Protein AF-A0A0F4QGW1-F1 (afdb_monomer_lite)

Radius of gyration: 19.26 Å; chains: 1; bounding box: 55×24×45 Å

Foldseek 3Di:
DCVVVP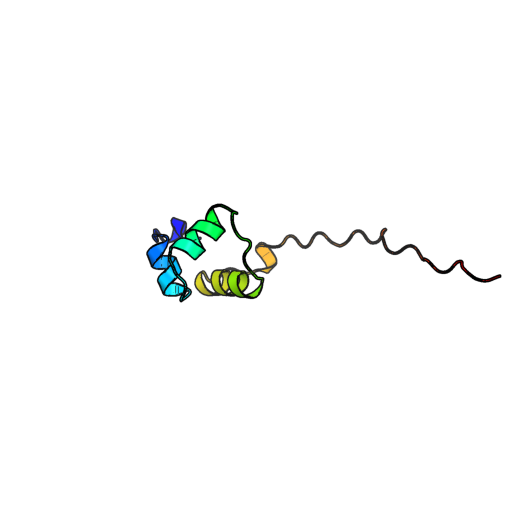DDLQRVCVQLVHHSVVSVCPVVVVDPDDPVSVVSVCVVVVHDVVVVDPPPPPPPPPPDDPPPPDD

Sequence (71 aa):
MRLERKWSQATLAKKLGVDQATISNYESGKTDMSSVQLFEVFLLFGKDLTNAFDFAEPNSDEVRENEQEKE

Organism: NCBI:txid43658

Secondary structure (DSSP, 8-state):
-TTTTT--HHHHHHHHTS-HHHHHHHHTTSSPPPHHHHHHHHHHHT--STTT-------TTS---------

InterPro domains:
  IPR001387 Cro/C1-type, helix-turn-helix domain [PF01381] (1-38)
  IPR001387 Cro/C1-type, helix-turn-helix domain [PS50943] (1-52)
  IPR001387 Cro/C1-type, helix-turn-helix domain [SM00530] (1-52)
  IPR001387 Cro/C1-type, helix-turn-helix domain [cd00093] (1-50)
  IPR010982 Lambda repressor-like, DNA-binding domain superfamily [G3DSA:1.10.260.40] (1-71)
  IPR010982 Lambda repressor-like, DNA-binding domain superfamily [SSF47413] (1-59)

Structure (mmCIF, N/CA/C/O backbone):
data_AF-A0A0F4QGW1-F1
#
_entry.id   AF-A0A0F4QGW1-F1
#
loop_
_atom_site.group_PDB
_atom_site.id
_atom_site.type_symbol
_atom_site.label_atom_id
_atom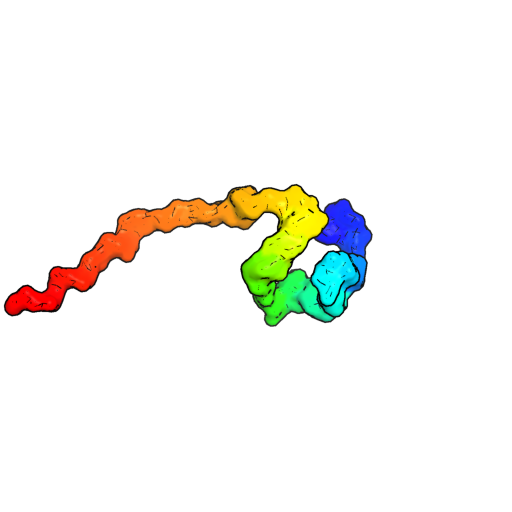_site.label_alt_id
_atom_site.label_comp_id
_atom_site.label_asym_id
_atom_site.label_entity_id
_atom_site.label_seq_id
_atom_site.pdbx_PDB_ins_code
_atom_site.Cartn_x
_atom_site.Cartn_y
_atom_site.Cartn_z
_atom_site.occupancy
_atom_site.B_iso_or_equiv
_atom_site.auth_seq_id
_atom_site.auth_comp_id
_atom_site.auth_asym_id
_atom_site.auth_atom_id
_atom_site.pdbx_PDB_model_num
ATOM 1 N N . MET A 1 1 ? -6.031 4.639 -2.472 1.00 89.00 1 MET A N 1
ATOM 2 C CA . MET A 1 1 ? -6.656 3.306 -2.649 1.00 89.00 1 MET A CA 1
ATOM 3 C C . MET A 1 1 ? -7.345 2.750 -1.395 1.00 89.00 1 MET A C 1
ATOM 5 O O . MET A 1 1 ? -8.570 2.772 -1.351 1.00 89.00 1 MET A O 1
ATOM 9 N N . ARG A 1 2 ? -6.647 2.277 -0.342 1.00 96.06 2 ARG A N 1
ATOM 10 C CA . ARG A 1 2 ? -7.357 1.695 0.830 1.00 96.06 2 ARG A CA 1
ATOM 11 C C . ARG A 1 2 ? -8.223 2.697 1.600 1.00 96.06 2 ARG A C 1
ATOM 13 O O . ARG A 1 2 ? -9.272 2.325 2.116 1.00 96.06 2 ARG A O 1
ATOM 20 N N . LEU A 1 3 ? -7.799 3.962 1.638 1.00 95.62 3 LEU A N 1
ATOM 21 C CA . LEU A 1 3 ? -8.532 5.048 2.292 1.00 95.62 3 LEU A CA 1
ATOM 22 C C . LEU A 1 3 ? -9.855 5.355 1.573 1.00 95.62 3 LEU A C 1
ATOM 24 O O . LEU A 1 3 ? -10.864 5.545 2.244 1.00 95.62 3 LEU A O 1
ATOM 28 N N . GLU A 1 4 ? -9.888 5.286 0.235 1.00 94.00 4 GLU A N 1
ATOM 29 C CA . GLU A 1 4 ? -11.121 5.428 -0.568 1.00 94.00 4 GLU A CA 1
ATOM 30 C C . GLU A 1 4 ? -12.154 4.355 -0.199 1.00 94.00 4 GLU A C 1
ATOM 32 O O . GLU A 1 4 ? -13.350 4.628 -0.135 1.00 94.00 4 GLU A O 1
ATOM 37 N N . ARG A 1 5 ? -11.690 3.137 0.112 1.00 94.81 5 ARG A N 1
ATOM 38 C 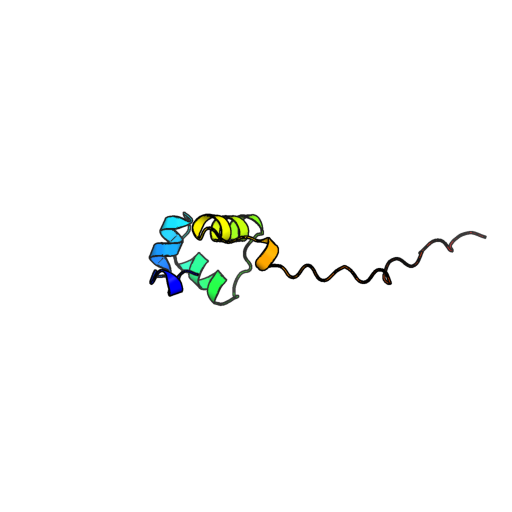CA . ARG A 1 5 ? -12.541 2.027 0.574 1.00 94.81 5 ARG A CA 1
ATOM 39 C C . ARG A 1 5 ? -12.741 1.984 2.093 1.00 94.81 5 ARG A C 1
ATOM 41 O O . ARG A 1 5 ? -13.351 1.041 2.591 1.00 94.81 5 ARG A O 1
ATOM 48 N N . LYS A 1 6 ? -12.233 2.976 2.836 1.00 96.88 6 LYS A N 1
ATOM 49 C CA . LYS A 1 6 ? -12.261 3.045 4.311 1.00 96.88 6 LYS A CA 1
ATOM 50 C C . LYS A 1 6 ? -11.701 1.786 4.992 1.00 96.88 6 LYS A C 1
ATOM 52 O O . LYS A 1 6 ? -12.180 1.365 6.043 1.00 96.88 6 LYS A O 1
ATOM 57 N N . TRP A 1 7 ? -10.688 1.162 4.396 1.00 97.81 7 TRP A N 1
ATOM 58 C CA . TRP A 1 7 ? -10.036 -0.017 4.962 1.00 97.81 7 TRP A CA 1
ATOM 59 C C . TRP A 1 7 ? -8.890 0.366 5.902 1.00 97.81 7 TRP A C 1
ATOM 61 O O . TRP A 1 7 ? -8.073 1.248 5.609 1.00 97.81 7 TRP A O 1
ATOM 71 N N . SER A 1 8 ? -8.794 -0.359 7.019 1.00 98.38 8 SER A N 1
ATOM 72 C CA . SER A 1 8 ? -7.593 -0.362 7.854 1.00 98.38 8 SER A CA 1
ATOM 73 C C . SER A 1 8 ? -6.444 -1.082 7.135 1.00 98.38 8 SER A C 1
ATOM 75 O O . SER A 1 8 ? -6.669 -1.857 6.200 1.00 98.38 8 SER A O 1
ATOM 77 N N . GLN A 1 9 ? -5.207 -0.863 7.590 1.00 98.38 9 GLN A N 1
ATOM 78 C CA . GLN A 1 9 ? -4.043 -1.590 7.068 1.00 98.38 9 GLN A CA 1
ATOM 79 C C . GLN A 1 9 ? -4.195 -3.106 7.261 1.00 98.38 9 GLN A C 1
ATOM 81 O O . GLN A 1 9 ? -3.893 -3.869 6.352 1.00 98.38 9 GLN A O 1
ATOM 86 N N . ALA A 1 10 ? -4.759 -3.546 8.393 1.00 98.38 10 ALA A N 1
ATOM 87 C CA . ALA A 1 10 ? -5.028 -4.960 8.654 1.00 98.38 10 ALA A CA 1
ATOM 88 C C . ALA A 1 10 ? -6.042 -5.566 7.669 1.00 98.38 10 ALA A C 1
ATOM 90 O O . ALA A 1 10 ? -5.897 -6.715 7.259 1.00 98.38 10 ALA A O 1
ATOM 91 N N . THR A 1 11 ? -7.064 -4.808 7.261 1.00 98.44 11 THR A N 1
ATOM 92 C CA . THR A 1 11 ? -8.029 -5.272 6.254 1.00 98.44 11 THR A CA 1
ATOM 93 C C . THR A 1 11 ? -7.383 -5.413 4.879 1.00 98.44 11 THR A C 1
ATOM 95 O O . THR A 1 11 ? -7.653 -6.394 4.189 1.00 98.44 11 THR A O 1
ATOM 98 N N . LEU A 1 12 ? -6.528 -4.464 4.479 1.00 98.19 12 LEU A N 1
ATOM 99 C CA . LEU A 1 12 ? -5.781 -4.571 3.224 1.00 98.19 12 LEU A CA 1
ATOM 100 C C . LEU A 1 12 ? -4.816 -5.766 3.255 1.00 98.19 12 LEU A C 1
ATOM 102 O O . LEU A 1 12 ? -4.804 -6.557 2.318 1.00 98.19 12 LEU A O 1
ATOM 106 N N . ALA A 1 13 ? -4.092 -5.941 4.360 1.00 97.94 13 ALA A N 1
ATOM 107 C CA . ALA A 1 13 ? -3.153 -7.039 4.559 1.00 97.94 13 ALA A CA 1
ATOM 108 C C . ALA A 1 13 ? -3.823 -8.409 4.372 1.00 97.94 13 ALA A C 1
ATOM 110 O O . ALA A 1 13 ? -3.372 -9.218 3.567 1.00 97.94 13 ALA A O 1
ATOM 111 N N . LYS A 1 14 ? -4.989 -8.617 5.003 1.00 98.25 14 LYS A N 1
ATOM 112 C CA . LYS A 1 14 ? -5.789 -9.843 4.834 1.00 98.25 14 LYS A CA 1
ATOM 113 C C . LYS A 1 14 ? -6.206 -10.099 3.386 1.00 98.25 14 LYS A C 1
ATOM 115 O O . LYS A 1 14 ? -6.306 -11.252 2.988 1.00 98.25 14 LYS A O 1
ATOM 120 N N . LYS A 1 15 ? -6.482 -9.048 2.610 1.00 97.56 15 LYS A N 1
ATOM 121 C CA . LYS A 1 15 ? -6.874 -9.175 1.196 1.00 97.56 15 LYS A CA 1
ATOM 122 C C . LYS A 1 15 ? -5.703 -9.519 0.284 1.00 97.56 15 LYS A C 1
ATOM 124 O O . LYS A 1 15 ? -5.928 -10.162 -0.730 1.00 97.56 15 LYS A O 1
ATOM 129 N N . LEU A 1 16 ? -4.498 -9.096 0.653 1.00 96.62 16 LEU A N 1
ATOM 130 C CA . LEU A 1 16 ? -3.260 -9.370 -0.076 1.00 96.62 16 LEU A CA 1
ATOM 131 C C . LEU A 1 16 ? -2.511 -10.602 0.457 1.00 96.62 16 LEU A C 1
ATOM 133 O O . LEU A 1 16 ? -1.473 -10.958 -0.077 1.00 96.62 16 LEU A O 1
ATOM 137 N N . GLY A 1 17 ? -3.009 -11.255 1.513 1.00 96.94 17 GLY A N 1
ATOM 138 C CA . GLY A 1 17 ? -2.356 -12.429 2.098 1.00 96.94 17 GLY A CA 1
ATOM 139 C C . GLY A 1 17 ? -1.042 -12.123 2.827 1.00 96.94 17 GLY A C 1
ATOM 140 O O . GLY A 1 17 ? -0.218 -13.017 2.986 1.00 96.94 17 GLY A O 1
ATOM 141 N N . VAL A 1 18 ? -0.849 -10.883 3.285 1.00 96.88 18 VAL A N 1
ATOM 142 C CA . VAL A 1 18 ? 0.353 -10.432 4.008 1.00 96.88 18 VAL A CA 1
ATOM 143 C C . VAL A 1 18 ? 0.009 -9.994 5.432 1.00 96.88 18 VAL A C 1
ATOM 145 O O . VAL A 1 18 ? -1.164 -9.922 5.814 1.00 96.88 18 VAL A O 1
ATOM 148 N N . ASP A 1 19 ? 1.022 -9.683 6.240 1.00 98.00 19 ASP A N 1
ATOM 149 C CA . ASP A 1 19 ? 0.816 -9.110 7.569 1.00 98.00 19 ASP A CA 1
ATOM 150 C C . ASP A 1 19 ? 0.558 -7.587 7.523 1.00 98.00 19 ASP A C 1
ATOM 152 O O . ASP A 1 19 ? 0.806 -6.889 6.535 1.00 98.00 19 ASP A O 1
ATOM 156 N N . GLN A 1 20 ? 0.000 -7.040 8.607 1.00 98.19 20 GLN A N 1
ATOM 157 C CA . GLN A 1 20 ? -0.287 -5.602 8.683 1.00 98.19 20 GLN A CA 1
ATOM 158 C C . GLN A 1 20 ? 0.994 -4.752 8.723 1.00 98.19 20 GLN A C 1
ATOM 160 O O . GLN A 1 20 ? 0.975 -3.615 8.246 1.00 98.19 20 GLN A O 1
ATOM 165 N N . ALA A 1 21 ? 2.095 -5.298 9.248 1.00 98.19 21 ALA A N 1
ATOM 166 C CA . ALA A 1 21 ? 3.385 -4.618 9.308 1.00 98.19 21 ALA A CA 1
ATOM 167 C C . ALA A 1 21 ? 3.959 -4.370 7.905 1.00 98.19 21 ALA A C 1
ATOM 169 O O . ALA A 1 21 ? 4.466 -3.286 7.641 1.00 98.19 21 ALA A O 1
ATOM 170 N N . THR A 1 22 ? 3.786 -5.318 6.988 1.00 97.88 22 THR A N 1
ATOM 171 C CA . THR A 1 22 ? 4.165 -5.236 5.575 1.00 97.88 22 THR A CA 1
ATOM 172 C C . THR A 1 22 ? 3.448 -4.072 4.902 1.00 97.88 22 THR A C 1
ATOM 174 O O . THR A 1 22 ? 4.093 -3.207 4.317 1.00 97.88 22 THR A O 1
ATOM 177 N N . ILE A 1 23 ? 2.126 -3.962 5.086 1.00 98.19 23 ILE A N 1
ATOM 178 C CA . ILE A 1 23 ? 1.359 -2.815 4.574 1.00 98.19 23 ILE A CA 1
ATOM 179 C C . ILE A 1 23 ? 1.843 -1.497 5.187 1.00 98.19 23 ILE A C 1
ATOM 181 O O . ILE A 1 23 ? 1.971 -0.499 4.482 1.00 98.19 23 ILE A O 1
ATOM 185 N N . SER A 1 24 ? 2.137 -1.482 6.487 1.00 98.19 24 SER A N 1
ATOM 186 C CA . SER A 1 24 ? 2.680 -0.298 7.159 1.00 98.19 24 SER A CA 1
ATOM 187 C C . SER A 1 24 ? 4.045 0.119 6.595 1.00 98.19 24 SER A C 1
ATOM 189 O O . SER A 1 24 ? 4.281 1.304 6.350 1.00 98.19 24 SER A O 1
ATOM 191 N N . ASN A 1 25 ? 4.935 -0.841 6.334 1.00 98.25 25 ASN A N 1
ATOM 192 C CA . ASN A 1 25 ? 6.254 -0.589 5.756 1.00 98.25 25 ASN A CA 1
ATOM 193 C C . ASN A 1 25 ? 6.152 -0.023 4.338 1.00 98.25 25 ASN A C 1
ATOM 195 O O . ASN A 1 25 ? 6.848 0.944 4.035 1.00 98.25 25 ASN A O 1
ATOM 199 N N . TYR A 1 26 ? 5.243 -0.553 3.517 1.00 97.06 26 TYR A N 1
ATOM 200 C CA . TYR A 1 26 ? 4.983 -0.014 2.184 1.00 97.06 26 TYR A CA 1
ATOM 201 C C . TYR A 1 26 ? 4.453 1.419 2.229 1.00 97.06 26 TYR A C 1
ATOM 203 O O . TYR A 1 26 ? 4.972 2.298 1.553 1.00 97.06 26 TYR A O 1
ATOM 211 N N . GLU A 1 27 ? 3.438 1.687 3.053 1.00 96.19 27 GLU A N 1
ATOM 212 C CA . GLU A 1 27 ? 2.821 3.020 3.122 1.00 96.19 27 GLU A CA 1
ATOM 213 C C . GLU A 1 27 ? 3.732 4.080 3.747 1.00 96.19 27 GLU A C 1
ATOM 215 O O . GLU A 1 27 ? 3.560 5.267 3.483 1.00 96.19 27 GLU A O 1
ATOM 220 N N . SER A 1 28 ? 4.690 3.662 4.577 1.00 97.31 28 SER A N 1
ATOM 221 C CA . SER A 1 28 ? 5.698 4.554 5.160 1.00 97.31 28 SER A CA 1
ATOM 222 C C . SER A 1 28 ? 6.952 4.716 4.300 1.00 97.31 28 SER A C 1
ATOM 224 O O . SER A 1 28 ? 7.817 5.508 4.665 1.00 97.31 28 SER A O 1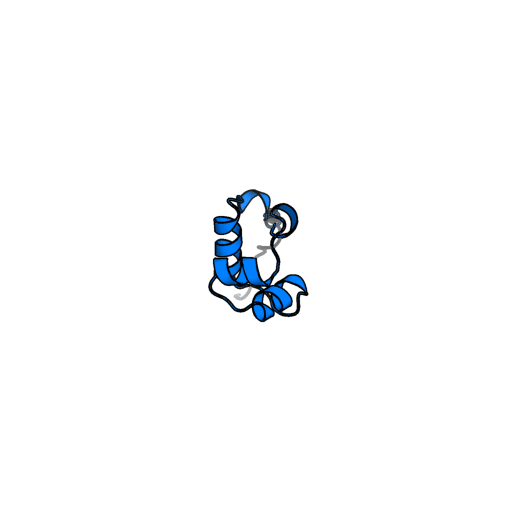
ATOM 226 N N . GLY A 1 29 ? 7.077 3.974 3.193 1.00 96.50 29 GLY A N 1
ATOM 227 C CA . GLY A 1 29 ? 8.268 3.985 2.337 1.00 96.50 29 GLY A CA 1
ATOM 228 C C . GLY A 1 29 ? 9.504 3.336 2.969 1.00 96.50 29 GLY A C 1
ATOM 229 O O . GLY A 1 29 ? 10.613 3.527 2.487 1.00 96.50 29 GLY A O 1
ATOM 230 N N . LYS A 1 30 ? 9.347 2.570 4.058 1.00 97.12 30 LYS A N 1
ATOM 231 C CA . LYS A 1 30 ? 10.458 1.813 4.668 1.00 97.12 30 LYS A CA 1
ATOM 232 C C . LYS A 1 30 ? 10.896 0.626 3.817 1.00 97.12 30 LYS A C 1
ATOM 234 O O . LYS A 1 30 ? 11.995 0.107 3.997 1.00 97.12 30 LYS A O 1
ATOM 239 N N . THR A 1 31 ? 10.000 0.129 2.976 1.00 96.81 31 THR A N 1
ATOM 240 C CA . THR A 1 31 ? 10.240 -1.021 2.114 1.00 96.81 31 THR A CA 1
ATOM 241 C C . THR A 1 31 ? 9.539 -0.776 0.796 1.00 96.81 31 THR A C 1
ATOM 243 O O . THR A 1 31 ? 8.346 -0.471 0.787 1.00 96.81 31 THR A O 1
ATOM 246 N N . ASP A 1 32 ? 10.270 -0.945 -0.297 1.00 95.38 32 ASP A N 1
ATOM 247 C CA . ASP A 1 32 ? 9.691 -0.890 -1.630 1.00 95.38 32 ASP A CA 1
ATOM 248 C C . ASP A 1 32 ? 8.892 -2.163 -1.916 1.00 95.38 32 ASP A C 1
ATOM 250 O O . ASP A 1 32 ? 9.256 -3.269 -1.503 1.00 95.38 32 ASP A O 1
ATOM 254 N N . MET A 1 33 ? 7.780 -2.013 -2.633 1.00 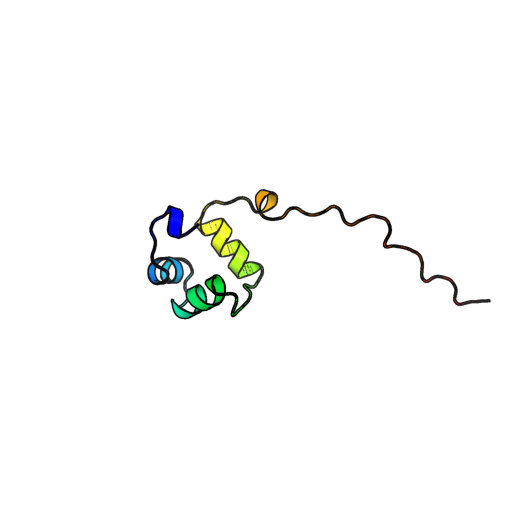95.12 33 MET A N 1
ATOM 255 C CA . MET A 1 33 ? 7.054 -3.164 -3.160 1.00 95.12 33 MET A CA 1
ATOM 256 C C . MET A 1 33 ? 7.813 -3.741 -4.353 1.00 95.12 33 MET A C 1
ATOM 258 O O . MET A 1 33 ? 8.286 -3.005 -5.218 1.00 95.12 33 MET A O 1
ATOM 262 N N . SER A 1 34 ? 7.846 -5.068 -4.462 1.00 95.12 34 SER A N 1
ATOM 263 C CA . SER A 1 34 ? 8.176 -5.699 -5.741 1.00 95.12 34 SER A CA 1
ATOM 264 C C . SER A 1 34 ? 7.110 -5.373 -6.793 1.00 95.12 34 SER A C 1
ATOM 266 O O . SER A 1 34 ? 5.951 -5.103 -6.463 1.00 95.12 34 SER A O 1
ATOM 268 N N . SER A 1 35 ? 7.464 -5.472 -8.075 1.00 92.06 35 SER A N 1
ATOM 269 C CA . SER A 1 35 ? 6.517 -5.255 -9.177 1.00 92.06 35 SER A CA 1
ATOM 270 C C . SER A 1 35 ? 5.295 -6.178 -9.091 1.00 92.06 35 SER A C 1
ATOM 272 O O . SER A 1 35 ? 4.190 -5.754 -9.415 1.00 92.06 35 SER A O 1
ATOM 274 N N . VAL A 1 36 ? 5.470 -7.412 -8.600 1.00 94.50 36 VAL A N 1
ATOM 275 C CA . VAL A 1 36 ? 4.371 -8.369 -8.382 1.00 94.50 36 VAL A CA 1
ATOM 276 C C . VAL A 1 36 ? 3.414 -7.866 -7.301 1.00 94.50 36 VAL A C 1
ATOM 278 O O . VAL A 1 36 ? 2.214 -7.799 -7.537 1.00 94.50 36 VAL A O 1
ATOM 281 N N . GLN A 1 37 ? 3.934 -7.437 -6.149 1.00 95.06 37 GLN A N 1
ATOM 282 C CA . GLN A 1 37 ? 3.112 -6.916 -5.047 1.00 95.06 37 GLN A CA 1
ATOM 283 C C . GLN A 1 37 ? 2.375 -5.639 -5.443 1.00 95.06 37 GLN A C 1
ATOM 285 O O . GLN A 1 37 ? 1.205 -5.455 -5.109 1.00 95.06 37 GLN A O 1
ATOM 290 N N . LEU A 1 38 ? 3.041 -4.766 -6.199 1.00 93.50 38 LEU A N 1
ATOM 291 C CA . LEU A 1 38 ? 2.398 -3.590 -6.761 1.00 93.50 38 LEU A CA 1
ATOM 292 C C . LEU A 1 38 ? 1.246 -4.008 -7.685 1.00 93.50 38 LEU A C 1
ATOM 294 O O . LEU A 1 38 ? 0.125 -3.533 -7.514 1.00 93.50 38 LEU A O 1
ATOM 298 N N . PHE A 1 39 ? 1.482 -4.950 -8.600 1.00 93.12 39 PHE A N 1
ATOM 299 C CA . PHE A 1 39 ? 0.457 -5.471 -9.506 1.00 93.12 39 PHE A CA 1
ATOM 300 C C . PHE A 1 39 ? -0.748 -6.059 -8.757 1.00 93.12 39 PHE A C 1
ATOM 302 O O . PHE A 1 39 ? -1.890 -5.743 -9.085 1.00 93.12 39 PHE A O 1
ATOM 309 N N . GLU A 1 40 ? -0.519 -6.843 -7.703 1.00 94.88 40 GLU A N 1
ATOM 310 C CA . GLU A 1 40 ? -1.581 -7.395 -6.851 1.00 94.88 40 GLU A CA 1
ATOM 311 C C . GLU A 1 40 ? -2.444 -6.301 -6.210 1.00 94.88 40 GLU A C 1
ATOM 313 O O . GLU A 1 40 ? -3.673 -6.417 -6.174 1.00 94.88 40 GLU A O 1
ATOM 318 N N . VAL A 1 41 ? -1.831 -5.203 -5.752 1.00 94.56 41 VAL A N 1
ATOM 319 C CA . VAL A 1 41 ? -2.566 -4.036 -5.245 1.00 94.56 41 VAL A CA 1
ATOM 320 C C . VAL A 1 41 ? -3.435 -3.433 -6.354 1.00 94.56 41 VAL A C 1
ATOM 322 O O . VAL A 1 41 ? -4.622 -3.187 -6.129 1.00 94.56 41 VAL A O 1
ATOM 325 N N . PHE A 1 42 ? -2.892 -3.229 -7.556 1.00 93.62 42 PHE A N 1
ATOM 326 C CA . PHE A 1 42 ? -3.655 -2.694 -8.690 1.00 93.62 42 PHE A CA 1
ATOM 327 C C . PHE A 1 42 ? -4.848 -3.580 -9.059 1.00 93.62 42 PHE A C 1
ATOM 329 O O . PHE A 1 42 ? -5.970 -3.072 -9.169 1.00 93.62 42 PHE A O 1
ATOM 336 N N . LEU A 1 43 ? -4.642 -4.898 -9.148 1.00 93.50 43 LEU A N 1
ATOM 337 C CA . LEU A 1 43 ? -5.710 -5.870 -9.390 1.00 93.50 43 LEU A CA 1
ATOM 338 C C . LEU A 1 43 ? -6.788 -5.814 -8.305 1.00 93.50 43 LEU A C 1
ATOM 340 O O . LEU A 1 43 ? -7.979 -5.772 -8.616 1.00 93.50 43 LEU A O 1
ATOM 344 N N . LEU A 1 44 ? -6.391 -5.756 -7.030 1.00 95.44 44 LEU A N 1
ATOM 345 C CA . LEU A 1 44 ? -7.326 -5.713 -5.906 1.00 95.44 44 LEU A CA 1
ATOM 346 C C . LEU A 1 44 ? -8.245 -4.483 -5.956 1.00 95.44 44 LEU A C 1
ATOM 348 O O . LEU A 1 44 ? -9.419 -4.556 -5.576 1.00 95.44 44 LEU A O 1
ATOM 352 N N . PHE A 1 45 ? -7.718 -3.341 -6.398 1.00 94.06 45 PHE A N 1
ATOM 353 C CA . PHE A 1 45 ? -8.490 -2.105 -6.506 1.00 94.06 45 PHE A CA 1
ATOM 354 C C . PHE A 1 45 ? -9.160 -1.912 -7.869 1.00 94.06 45 PHE A C 1
A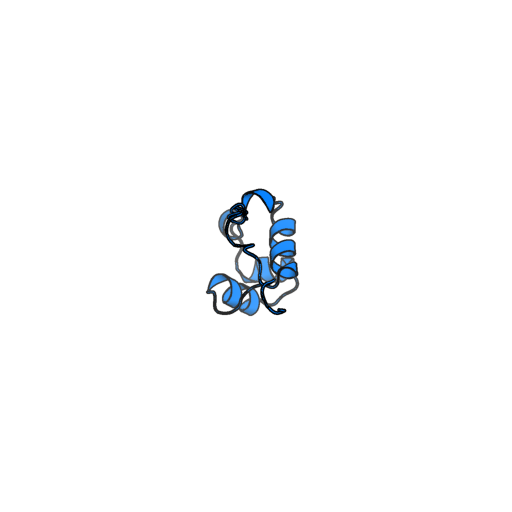TOM 356 O O . PHE A 1 45 ? -10.020 -1.031 -7.963 1.00 94.06 45 PHE A O 1
ATOM 363 N N . GLY A 1 46 ? -8.834 -2.741 -8.866 1.00 90.94 46 GLY A N 1
ATOM 364 C CA . GLY A 1 46 ? -9.317 -2.616 -10.241 1.00 90.94 46 GLY A CA 1
ATOM 365 C C . GLY A 1 46 ? -8.782 -1.358 -10.923 1.00 90.94 46 GLY A C 1
ATOM 366 O O . GLY A 1 46 ? -9.531 -0.663 -11.605 1.00 90.94 46 GLY A O 1
ATOM 367 N N . LYS A 1 47 ? -7.524 -1.003 -10.649 1.00 87.19 47 LYS A N 1
ATOM 368 C CA . LYS A 1 47 ? -6.864 0.169 -11.232 1.00 87.19 47 LYS A CA 1
ATOM 369 C C . LYS A 1 47 ? -6.052 -0.255 -12.450 1.00 87.19 47 LYS A C 1
ATOM 371 O O . LYS A 1 47 ? -5.418 -1.305 -12.441 1.00 87.19 47 LYS A O 1
ATOM 376 N N . ASP A 1 48 ? -6.067 0.594 -13.467 1.00 84.00 48 ASP A N 1
ATOM 377 C CA . ASP A 1 48 ? -5.216 0.452 -14.641 1.00 84.00 48 ASP A CA 1
ATOM 378 C C . ASP A 1 48 ? -3.799 0.960 -14.323 1.00 84.00 48 ASP A C 1
ATOM 380 O O . ASP A 1 48 ? -3.644 2.022 -13.714 1.00 84.00 48 ASP A O 1
ATOM 384 N N . LEU A 1 49 ? -2.778 0.194 -14.714 1.00 80.06 49 LEU A N 1
ATOM 385 C CA . LEU A 1 49 ? -1.366 0.545 -14.531 1.00 80.06 49 LEU A CA 1
ATOM 386 C C . LEU A 1 49 ? -0.900 1.595 -15.538 1.00 80.06 49 LEU A C 1
ATOM 388 O O . LEU A 1 49 ? 0.011 2.354 -15.227 1.00 80.06 49 LEU A O 1
ATOM 392 N N . THR A 1 50 ? -1.540 1.679 -16.706 1.00 79.31 50 THR A N 1
ATOM 393 C CA . THR A 1 50 ? -1.209 2.673 -17.741 1.00 79.31 50 THR A CA 1
ATOM 394 C C . THR A 1 50 ? -1.392 4.104 -17.243 1.00 79.31 50 THR A C 1
ATOM 396 O O . THR A 1 50 ? -0.635 4.982 -17.622 1.00 79.31 50 THR A O 1
ATOM 399 N N . ASN A 1 51 ? -2.340 4.327 -16.328 1.00 71.12 51 ASN A N 1
ATOM 400 C CA . ASN A 1 51 ? -2.573 5.632 -15.703 1.00 71.12 51 ASN A CA 1
ATOM 401 C C . ASN A 1 51 ? -1.694 5.887 -14.467 1.00 71.12 51 ASN A C 1
ATOM 403 O O . ASN A 1 51 ? -1.733 6.977 -13.904 1.00 71.12 51 ASN A O 1
ATOM 407 N N . ALA A 1 52 ? -0.993 4.867 -13.967 1.00 71.00 52 ALA A N 1
ATOM 408 C CA . ALA A 1 52 ? -0.161 4.974 -12.769 1.00 71.00 52 ALA A CA 1
ATOM 409 C C . ALA A 1 52 ? 1.309 5.225 -13.084 1.00 71.00 52 ALA A C 1
ATOM 411 O O . ALA A 1 52 ? 2.029 5.773 -12.251 1.00 71.00 52 ALA A O 1
ATOM 412 N N . PHE A 1 53 ? 1.737 4.816 -14.272 1.00 72.62 53 PHE A N 1
ATOM 413 C CA . PHE A 1 53 ? 3.052 5.108 -14.791 1.00 72.62 53 PHE A CA 1
ATOM 414 C C . PHE A 1 53 ? 2.884 6.082 -15.942 1.00 72.62 53 PHE A C 1
ATOM 416 O O . PHE A 1 53 ? 2.490 5.687 -17.037 1.00 72.62 53 PHE A O 1
ATOM 423 N N . ASP A 1 54 ? 3.241 7.340 -15.704 1.00 66.69 54 ASP A N 1
ATOM 424 C CA . ASP A 1 54 ? 3.730 8.157 -16.803 1.00 66.69 54 ASP A CA 1
ATOM 425 C C . ASP A 1 54 ? 5.044 7.506 -17.229 1.00 66.69 54 ASP A C 1
ATOM 427 O O . ASP A 1 54 ? 6.105 7.745 -16.647 1.00 66.69 54 ASP A O 1
ATOM 431 N N . PHE A 1 55 ? 4.956 6.594 -18.197 1.00 62.81 55 PHE A N 1
ATOM 432 C CA . PHE A 1 55 ? 6.111 6.204 -18.980 1.00 62.81 55 PHE A CA 1
ATOM 433 C C . PHE A 1 55 ? 6.558 7.481 -19.679 1.00 62.81 55 PHE A C 1
ATOM 435 O O . PHE A 1 55 ? 6.063 7.822 -20.749 1.00 62.81 55 PHE A O 1
ATOM 442 N N . ALA A 1 56 ? 7.435 8.242 -19.025 1.00 56.50 56 ALA A N 1
ATOM 443 C CA . ALA A 1 56 ? 8.201 9.254 -19.713 1.00 56.50 56 ALA A CA 1
ATOM 444 C C . ALA A 1 56 ? 8.858 8.520 -20.880 1.00 56.50 56 ALA A C 1
ATOM 446 O O . ALA A 1 56 ? 9.613 7.568 -20.658 1.00 56.50 56 ALA A O 1
ATOM 447 N N . GLU A 1 57 ? 8.477 8.896 -22.102 1.00 60.16 57 GLU A N 1
ATOM 448 C CA . GLU A 1 57 ? 9.160 8.467 -23.316 1.00 60.16 57 GLU A CA 1
ATOM 449 C C . GLU A 1 57 ? 10.663 8.559 -23.024 1.00 60.16 57 GLU A C 1
ATOM 451 O O . GLU A 1 57 ? 11.123 9.633 -22.607 1.00 60.16 57 GLU A O 1
ATOM 456 N N . PRO A 1 58 ? 11.421 7.453 -23.123 1.00 59.78 58 PRO A N 1
ATOM 457 C CA . PRO A 1 58 ? 12.856 7.530 -22.938 1.00 59.78 58 PRO A CA 1
ATOM 458 C C . PRO A 1 58 ? 13.358 8.561 -23.944 1.00 59.78 58 PRO A C 1
ATOM 460 O O . PRO A 1 58 ? 13.138 8.405 -25.144 1.00 59.78 58 PRO A O 1
ATOM 463 N N . ASN A 1 59 ? 13.972 9.641 -23.451 1.00 56.88 59 ASN A N 1
ATOM 464 C CA . ASN A 1 59 ? 14.590 10.641 -24.310 1.00 56.88 59 ASN A CA 1
ATOM 465 C C . ASN A 1 59 ? 15.504 9.884 -25.276 1.00 56.88 59 ASN A C 1
ATOM 467 O O . ASN A 1 59 ? 16.476 9.255 -24.854 1.00 56.88 59 ASN A O 1
ATOM 471 N N . SER A 1 60 ? 15.186 9.929 -26.568 1.00 58.19 60 SER A N 1
ATOM 472 C CA . SER A 1 60 ? 15.887 9.215 -27.641 1.00 58.19 60 SER A CA 1
ATOM 473 C C . SER A 1 60 ? 17.348 9.655 -27.833 1.00 58.19 60 SER A C 1
ATOM 475 O O . SER A 1 60 ? 17.999 9.236 -28.784 1.00 58.19 60 SER A O 1
ATOM 477 N N . ASP A 1 61 ? 17.873 10.493 -26.939 1.00 59.66 61 ASP A N 1
ATOM 478 C CA . ASP A 1 61 ? 19.193 11.108 -27.013 1.00 59.66 61 ASP A CA 1
ATOM 479 C C . ASP A 1 61 ? 20.296 10.324 -26.273 1.00 59.66 61 ASP A C 1
ATOM 481 O O . ASP A 1 61 ? 21.472 10.647 -26.445 1.00 59.66 61 ASP A O 1
ATOM 485 N N . GLU A 1 62 ? 19.968 9.286 -25.488 1.00 56.28 62 GLU A N 1
ATOM 486 C CA . GLU A 1 62 ? 20.960 8.531 -24.688 1.00 56.28 62 GLU A CA 1
ATOM 487 C C . GLU A 1 62 ? 21.502 7.244 -25.338 1.00 56.28 62 GLU A C 1
ATOM 489 O O . GLU A 1 62 ? 22.262 6.507 -24.711 1.00 56.28 62 GLU A O 1
ATOM 494 N N . VAL A 1 63 ? 21.214 6.984 -26.617 1.00 56.72 63 VAL A N 1
ATOM 495 C CA . VAL A 1 63 ? 21.943 5.959 -27.388 1.00 56.72 63 VAL A CA 1
ATOM 496 C C . VAL A 1 63 ? 22.904 6.654 -28.349 1.00 56.72 63 VAL A C 1
ATOM 498 O O . VAL A 1 63 ? 22.643 6.771 -29.542 1.00 56.72 63 VAL A O 1
ATOM 501 N N . ARG A 1 64 ? 24.030 7.150 -27.824 1.00 50.62 64 ARG A N 1
ATOM 502 C CA . ARG A 1 64 ? 25.201 7.513 -28.637 1.00 50.62 64 ARG A CA 1
ATOM 503 C C . ARG A 1 64 ? 26.311 6.494 -28.394 1.00 50.62 64 ARG A C 1
ATOM 505 O O . ARG A 1 64 ? 26.996 6.537 -27.382 1.00 50.62 64 ARG A O 1
ATOM 512 N N . GLU A 1 65 ? 26.369 5.541 -29.320 1.00 49.22 65 GLU A N 1
ATOM 513 C CA . GLU A 1 65 ? 27.544 4.846 -29.862 1.00 49.22 65 GLU A CA 1
ATOM 514 C C . GLU A 1 65 ? 28.834 4.870 -29.017 1.00 49.22 65 GLU A C 1
ATOM 516 O O . GLU A 1 65 ? 29.637 5.794 -29.101 1.00 49.22 65 GLU A O 1
ATOM 521 N N . ASN A 1 66 ? 29.105 3.765 -28.316 1.00 49.84 66 ASN A N 1
ATOM 522 C CA . ASN A 1 66 ? 30.478 3.340 -28.031 1.00 49.84 66 ASN A CA 1
ATOM 523 C C . ASN A 1 66 ? 30.917 2.347 -29.126 1.00 49.84 66 ASN A C 1
ATOM 525 O O . ASN A 1 66 ? 31.015 1.150 -28.875 1.00 49.84 66 ASN A O 1
ATOM 529 N N . GLU A 1 67 ? 31.154 2.836 -30.348 1.00 54.25 67 GLU A N 1
ATOM 530 C CA . GLU A 1 67 ? 31.816 2.079 -31.431 1.00 54.25 67 GLU A CA 1
ATOM 531 C C . GLU A 1 67 ? 33.004 2.855 -32.031 1.00 54.25 67 GLU A C 1
ATOM 533 O O . GLU A 1 67 ? 33.181 2.937 -33.243 1.00 54.25 67 GLU A O 1
ATOM 538 N N . GLN A 1 68 ? 33.870 3.419 -31.187 1.00 51.16 68 GLN A N 1
ATOM 539 C CA . GLN A 1 68 ? 35.194 3.882 -31.624 1.00 51.16 68 GLN A CA 1
ATOM 540 C C . GLN A 1 68 ? 36.301 3.342 -30.711 1.00 51.16 68 GLN A C 1
ATOM 542 O O . GLN A 1 68 ? 37.005 4.081 -30.036 1.00 51.16 68 GLN A O 1
ATOM 547 N N . GLU A 1 69 ? 36.477 2.022 -30.730 1.00 51.78 69 GLU A N 1
ATOM 548 C CA . GLU A 1 69 ? 37.771 1.385 -30.475 1.00 51.78 69 GLU A CA 1
ATOM 549 C C . GLU A 1 69 ? 38.036 0.382 -31.600 1.00 51.78 69 GLU A C 1
ATOM 551 O O . GLU A 1 69 ? 37.603 -0.769 -31.523 1.00 51.78 69 GLU A O 1
ATOM 556 N N . LYS A 1 70 ? 38.703 0.845 -32.666 1.00 46.84 70 LYS A N 1
ATOM 557 C CA . LYS A 1 70 ? 39.682 0.109 -33.491 1.00 46.84 70 LYS A CA 1
ATOM 558 C C . LYS A 1 70 ? 39.974 0.887 -34.774 1.00 46.84 70 LYS A C 1
ATOM 560 O O . LYS A 1 70 ? 39.245 0.746 -35.747 1.00 46.84 70 LYS A O 1
ATOM 565 N N . GLU A 1 71 ? 41.065 1.645 -34.761 1.00 45.72 71 GLU A N 1
ATOM 566 C CA . GLU A 1 71 ? 42.102 1.633 -35.808 1.00 45.72 71 GLU A CA 1
ATOM 567 C C . GLU A 1 71 ? 43.396 2.261 -35.280 1.00 45.72 71 GLU A C 1
ATOM 569 O O . GLU A 1 71 ? 43.312 3.300 -34.584 1.00 45.72 71 GLU A O 1
#

pLDDT: mean 83.91, std 17.97, range [45.72, 98.44]